Protein AF-A0A6L7LVD8-F1 (afdb_monomer)

Secondary structure (DSSP, 8-state):
--HHHHHHHHHHHHTT--HHHHHHHTTS-HHHHHHHHHHHHTT-

Solvent-accessible surface area (backbone atoms only — not comparable to full-atom values): 2636 Å² total; per-residue (Å²): 127,57,70,68,56,49,53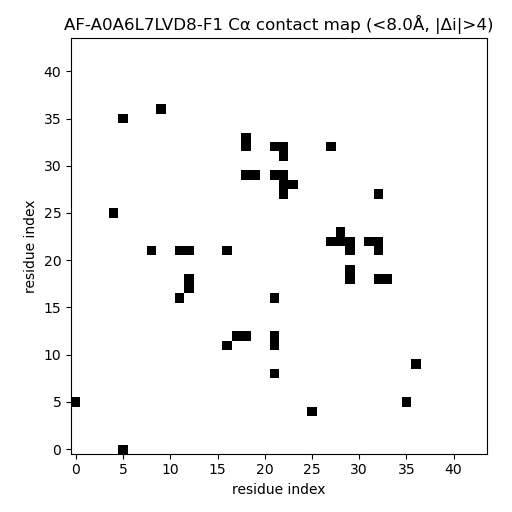,52,50,51,53,43,44,75,73,65,52,50,60,66,58,51,14,60,76,68,73,47,54,48,66,56,52,52,53,54,52,54,63,54,61,75,73,109

Nearest PDB structures (foldseek):
  8b4h-assembly1_A  TM=9.206E-01  e=2.540E-01  Geobacillus stearothermophilus
  4ldz-assembly1_B  TM=8.436E-01  e=3.116E-01  Bacillus subtilis subsp. subtilis str. 168
  3c57-assembly1_A  TM=8.483E-01  e=4.093E-01  Mycobacterium tuberculosis
  3ulq-assembly1_B  TM=7.637E-01  e=1.600E+00  Bacillus subtilis
  7vim-assembly1_A  TM=6.346E-01  e=1.063E+00  Edwardsiella piscicida

pLDDT: mean 87.71, std 10.74, range [48.09, 95.19]

Structure (mmCIF, N/CA/C/O backbone):
data_AF-A0A6L7LVD8-F1
#
_entry.id   AF-A0A6L7LVD8-F1
#
loop_
_atom_site.group_PDB
_atom_site.id
_atom_site.type_symbol
_atom_site.label_atom_id
_atom_site.label_alt_id
_atom_site.label_comp_id
_atom_site.label_asym_id
_atom_site.label_entity_id
_atom_site.label_seq_id
_atom_site.pdbx_PDB_ins_code
_atom_site.Cartn_x
_atom_site.Cartn_y
_atom_site.Cartn_z
_atom_site.occupancy
_atom_site.B_iso_or_equiv
_atom_site.auth_seq_id
_atom_site.auth_comp_id
_atom_site.auth_asym_id
_atom_site.auth_atom_id
_atom_site.pdbx_PDB_model_num
ATOM 1 N N . LEU A 1 1 ? -1.955 5.033 7.473 1.00 78.44 1 LEU A N 1
ATOM 2 C CA . LEU A 1 1 ? -0.552 4.577 7.580 1.00 78.44 1 LEU A CA 1
ATOM 3 C C . LEU A 1 1 ? 0.304 5.728 8.080 1.00 78.44 1 LEU A C 1
ATOM 5 O O . LEU A 1 1 ? 0.178 6.827 7.534 1.00 78.44 1 LEU A O 1
ATOM 9 N N . ASN A 1 2 ? 1.107 5.488 9.117 1.00 89.44 2 ASN A N 1
ATOM 10 C CA . ASN A 1 2 ? 2.121 6.435 9.590 1.00 89.44 2 ASN A CA 1
ATOM 11 C C . ASN A 1 2 ? 3.300 6.511 8.588 1.00 89.44 2 ASN A C 1
ATOM 13 O O . ASN A 1 2 ? 3.245 5.896 7.521 1.00 89.44 2 ASN A O 1
ATOM 17 N N . GLN A 1 3 ? 4.322 7.320 8.875 1.00 85.50 3 GLN A N 1
ATOM 18 C CA . GLN A 1 3 ? 5.446 7.520 7.952 1.00 85.50 3 GLN A CA 1
ATOM 19 C C . GLN A 1 3 ? 6.281 6.244 7.762 1.00 85.50 3 GLN A C 1
ATOM 21 O O . GLN A 1 3 ? 6.519 5.857 6.624 1.00 85.50 3 GLN A O 1
ATOM 26 N N . GLU A 1 4 ? 6.610 5.532 8.840 1.00 89.12 4 GLU A N 1
ATOM 27 C CA . GLU A 1 4 ? 7.349 4.260 8.782 1.00 89.12 4 GLU A CA 1
ATOM 28 C C . GLU A 1 4 ? 6.612 3.194 7.960 1.00 89.12 4 GLU A C 1
ATOM 30 O O . 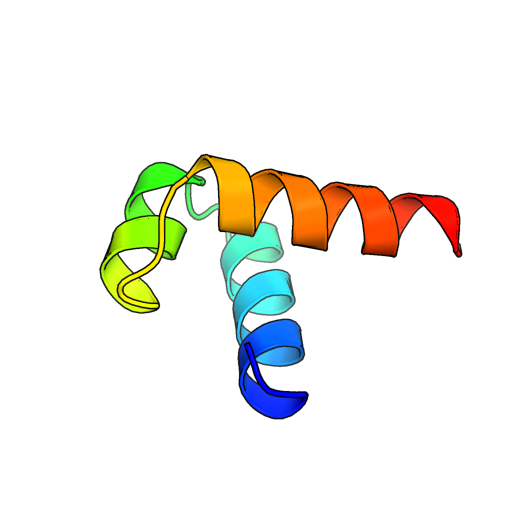GLU A 1 4 ? 7.182 2.571 7.069 1.00 89.12 4 GLU A O 1
ATOM 35 N N . GLN A 1 5 ? 5.303 3.043 8.178 1.00 89.81 5 GLN A N 1
ATOM 36 C CA . GLN A 1 5 ? 4.468 2.102 7.435 1.00 89.81 5 GLN A CA 1
ATOM 37 C C . GLN A 1 5 ? 4.416 2.422 5.940 1.00 89.81 5 GLN A C 1
ATOM 39 O O . GLN A 1 5 ? 4.282 1.510 5.128 1.00 89.81 5 GLN A O 1
ATOM 44 N N . LYS A 1 6 ? 4.488 3.702 5.555 1.00 88.06 6 LYS A N 1
ATOM 45 C CA . LYS A 1 6 ? 4.530 4.091 4.139 1.00 88.06 6 LYS A CA 1
ATOM 46 C C . LYS A 1 6 ? 5.854 3.689 3.496 1.00 88.06 6 LYS A C 1
ATOM 48 O O . LYS A 1 6 ? 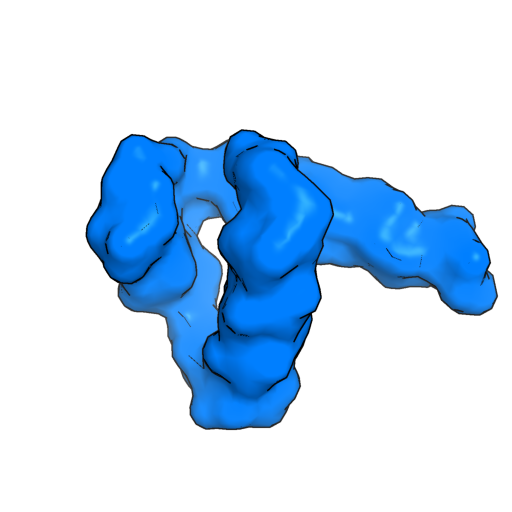5.828 3.216 2.363 1.00 88.06 6 LYS A O 1
ATOM 53 N N . GLU A 1 7 ? 6.963 3.834 4.214 1.00 90.44 7 GLU A N 1
ATOM 54 C CA . GLU A 1 7 ? 8.286 3.422 3.742 1.00 90.44 7 GLU A CA 1
ATOM 55 C C . GLU A 1 7 ? 8.340 1.901 3.545 1.00 90.44 7 GLU A C 1
ATOM 57 O O . GLU A 1 7 ? 8.655 1.422 2.455 1.00 90.44 7 GLU A O 1
ATOM 62 N N . SER A 1 8 ? 7.893 1.132 4.545 1.00 92.19 8 SER A N 1
ATOM 63 C CA . SER A 1 8 ? 7.810 -0.330 4.441 1.00 92.19 8 SER A CA 1
ATOM 64 C C . SER A 1 8 ? 6.873 -0.780 3.318 1.00 92.19 8 SER A C 1
ATOM 66 O O . SER A 1 8 ? 7.158 -1.749 2.620 1.00 92.19 8 SER A O 1
ATOM 68 N N . LEU A 1 9 ? 5.756 -0.077 3.105 1.00 92.75 9 LEU A N 1
ATOM 69 C CA . LEU A 1 9 ? 4.822 -0.379 2.020 1.00 92.75 9 LEU A CA 1
ATOM 70 C C . LEU A 1 9 ? 5.476 -0.202 0.644 1.00 92.75 9 LEU A C 1
ATOM 72 O O . LEU A 1 9 ? 5.241 -1.034 -0.234 1.00 92.75 9 LEU A O 1
ATOM 76 N N . ARG A 1 10 ? 6.300 0.840 0.453 1.00 89.12 10 ARG A N 1
ATOM 77 C CA . ARG A 1 10 ? 7.060 1.050 -0.791 1.00 89.12 10 ARG A CA 1
ATOM 78 C C . ARG A 1 10 ? 8.078 -0.063 -1.012 1.00 89.12 10 ARG A C 1
ATOM 80 O O . ARG A 1 10 ? 8.035 -0.696 -2.060 1.00 89.12 10 ARG A O 1
ATOM 87 N N . GLN A 1 11 ? 8.885 -0.385 -0.002 1.00 92.12 11 GLN A N 1
ATOM 88 C CA . GLN A 1 11 ? 9.872 -1.469 -0.088 1.00 92.12 11 GLN A CA 1
ATOM 89 C C . GLN A 1 11 ? 9.221 -2.819 -0.413 1.00 92.12 11 GLN A C 1
ATOM 91 O O . GLN 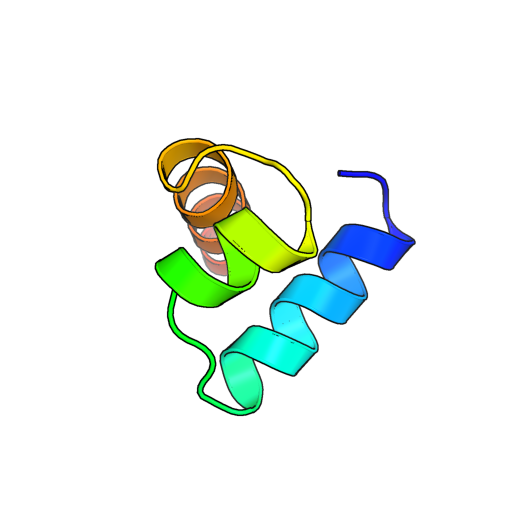A 1 11 ? 9.668 -3.548 -1.293 1.00 92.12 11 GLN A O 1
ATOM 96 N N . LEU A 1 12 ? 8.113 -3.158 0.253 1.00 92.50 12 LEU A N 1
ATOM 97 C CA . LEU A 1 12 ? 7.383 -4.397 -0.024 1.00 92.50 12 LEU A CA 1
ATOM 98 C C . LEU A 1 12 ? 6.788 -4.410 -1.439 1.00 92.50 12 LEU A C 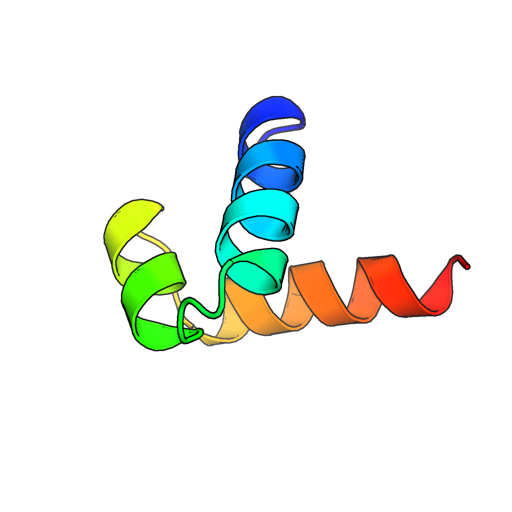1
ATOM 100 O O . LEU A 1 12 ? 6.722 -5.468 -2.067 1.00 92.50 12 LEU A O 1
ATOM 104 N N . ARG A 1 13 ? 6.365 -3.249 -1.953 1.00 91.19 13 ARG A N 1
ATOM 105 C CA . ARG A 1 13 ? 5.873 -3.115 -3.327 1.00 91.19 13 ARG A CA 1
ATOM 106 C C . ARG A 1 13 ? 6.992 -3.303 -4.354 1.00 91.19 13 ARG A C 1
ATOM 108 O O . ARG A 1 13 ? 6.762 -4.004 -5.336 1.00 91.19 13 ARG A O 1
ATOM 115 N N . GLU A 1 14 ? 8.163 -2.719 -4.118 1.00 90.12 14 GLU A N 1
ATOM 116 C CA . GLU A 1 14 ? 9.370 -2.896 -4.941 1.00 90.12 14 GLU A CA 1
ATOM 117 C C . GLU A 1 14 ? 9.843 -4.355 -4.940 1.00 90.12 14 GLU A C 1
ATOM 119 O O . GLU A 1 14 ? 10.180 -4.895 -5.989 1.00 90.12 14 GLU A O 1
ATOM 124 N N . ASN A 1 15 ? 9.716 -5.042 -3.802 1.00 92.62 15 ASN A N 1
ATOM 125 C CA . ASN A 1 15 ? 9.959 -6.482 -3.666 1.00 92.62 15 ASN A CA 1
ATOM 126 C C . ASN A 1 15 ? 8.875 -7.366 -4.322 1.00 92.62 15 ASN A C 1
ATOM 128 O O . ASN A 1 15 ? 8.861 -8.582 -4.136 1.00 92.62 15 ASN A O 1
ATOM 132 N N . GLY A 1 16 ? 7.937 -6.777 -5.069 1.00 93.81 16 GLY A N 1
ATOM 133 C CA . GLY A 1 16 ? 6.951 -7.504 -5.865 1.00 93.81 16 GLY A CA 1
ATOM 134 C C . GLY A 1 16 ? 5.692 -7.935 -5.114 1.00 93.81 16 GLY A C 1
ATOM 135 O O . GLY A 1 16 ? 4.873 -8.658 -5.687 1.00 93.81 16 GLY A O 1
ATOM 136 N N . GLN A 1 17 ? 5.463 -7.488 -3.871 1.00 94.50 17 GLN A N 1
ATOM 137 C CA . GLN A 1 17 ? 4.207 -7.815 -3.195 1.00 94.50 17 GLN A CA 1
ATOM 138 C C . GLN A 1 17 ? 2.996 -7.226 -3.928 1.00 94.50 17 GLN A C 1
ATOM 140 O O . GLN A 1 17 ? 2.975 -6.085 -4.415 1.00 94.50 17 GLN A O 1
ATOM 145 N N . SER A 1 18 ? 1.933 -8.028 -3.981 1.00 93.44 18 SER A N 1
ATOM 146 C CA . SER A 1 18 ? 0.653 -7.604 -4.532 1.00 93.44 18 SER A CA 1
ATOM 147 C C . SER A 1 18 ? -0.069 -6.654 -3.576 1.00 93.44 18 SER A C 1
ATOM 149 O O . SER A 1 18 ? 0.040 -6.756 -2.354 1.00 93.44 18 SER A O 1
ATOM 151 N N . PHE A 1 19 ? -0.924 -5.781 -4.116 1.00 93.06 19 PHE A N 1
ATOM 152 C CA . PHE A 1 19 ? -1.757 -4.893 -3.294 1.00 93.06 19 PHE A CA 1
ATOM 153 C C . PHE A 1 19 ? -2.634 -5.644 -2.279 1.00 93.06 19 PHE A C 1
ATOM 155 O O . PHE A 1 19 ? -2.989 -5.079 -1.250 1.00 93.06 19 PHE A O 1
ATOM 162 N N . ARG A 1 20 ? -3.004 -6.902 -2.568 1.00 93.94 20 ARG A N 1
ATOM 163 C CA . ARG A 1 20 ? -3.793 -7.742 -1.656 1.00 93.94 20 ARG A CA 1
ATOM 164 C C . ARG A 1 20 ? -2.969 -8.182 -0.447 1.00 93.94 20 ARG A C 1
ATOM 166 O O . ARG A 1 20 ? -3.476 -8.106 0.664 1.00 93.94 20 ARG 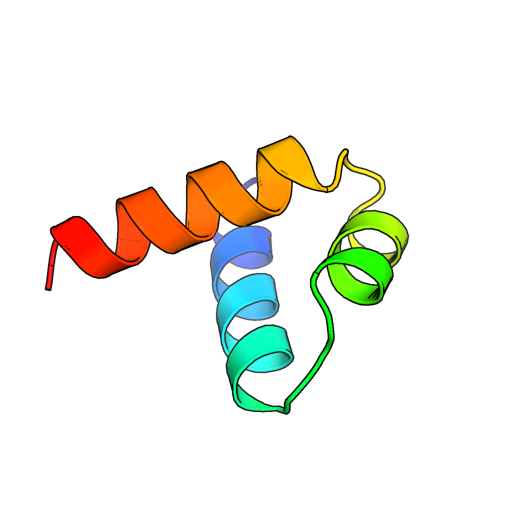A O 1
ATOM 173 N N . GLN A 1 21 ? -1.724 -8.605 -0.666 1.00 94.31 21 GLN A N 1
ATOM 174 C CA . GLN A 1 21 ? -0.811 -8.970 0.420 1.00 94.31 21 GLN A CA 1
ATOM 175 C C . GLN A 1 21 ? -0.508 -7.752 1.288 1.00 94.31 21 GLN A C 1
ATOM 177 O O . GLN A 1 21 ? -0.683 -7.818 2.495 1.00 94.31 21 GLN A O 1
ATOM 182 N N . LEU A 1 22 ? -0.197 -6.607 0.675 1.00 94.44 22 LEU A N 1
ATOM 183 C CA . LEU A 1 22 ? 0.022 -5.355 1.404 1.00 94.44 22 LEU A CA 1
ATOM 184 C C . LEU A 1 22 ? -1.202 -4.964 2.248 1.00 94.44 22 LEU A C 1
ATOM 186 O O . LEU A 1 22 ? -1.071 -4.637 3.421 1.00 94.44 22 LEU A O 1
ATOM 190 N N . ALA A 1 23 ? -2.406 -5.042 1.681 1.00 95.19 23 ALA A N 1
ATOM 191 C CA . ALA A 1 23 ? -3.643 -4.758 2.407 1.00 95.19 23 ALA A CA 1
ATOM 192 C C . ALA A 1 23 ? -3.796 -5.635 3.665 1.00 95.19 23 ALA A C 1
ATOM 194 O O . ALA A 1 23 ? -4.143 -5.126 4.729 1.00 95.19 23 ALA A O 1
ATOM 195 N N . GLN A 1 24 ? -3.476 -6.928 3.559 1.00 95.06 24 GLN A N 1
ATOM 196 C CA . GLN A 1 24 ? -3.491 -7.858 4.691 1.00 95.06 24 GLN A CA 1
ATOM 197 C C . GLN A 1 24 ? -2.393 -7.535 5.712 1.00 95.06 24 GLN A C 1
ATOM 199 O O . GLN A 1 24 ? -2.695 -7.412 6.894 1.00 95.06 24 GLN A O 1
ATOM 204 N N . THR A 1 25 ? -1.153 -7.325 5.262 1.00 93.50 25 THR A N 1
ATOM 205 C CA . THR A 1 25 ? 0.000 -7.004 6.118 1.00 93.50 25 THR A CA 1
ATOM 206 C C . THR A 1 25 ? -0.235 -5.750 6.954 1.00 93.50 25 THR A C 1
ATOM 208 O O . THR A 1 25 ? 0.083 -5.718 8.138 1.00 93.50 25 THR A O 1
ATOM 211 N N . PHE A 1 26 ? -0.819 -4.715 6.352 1.00 91.44 26 PHE A N 1
ATOM 212 C CA . PHE A 1 26 ? -1.071 -3.443 7.024 1.00 91.44 26 PHE A CA 1
ATOM 213 C C . PHE A 1 26 ? -2.466 -3.353 7.660 1.00 91.44 26 PHE A C 1
ATOM 215 O O . PHE A 1 26 ? -2.800 -2.306 8.209 1.00 91.44 26 PHE A O 1
ATOM 222 N N . ASN A 1 27 ? -3.274 -4.417 7.584 1.00 94.56 27 ASN A N 1
ATOM 223 C CA . ASN A 1 27 ? -4.665 -4.459 8.039 1.00 94.56 27 ASN A CA 1
ATOM 224 C C . ASN A 1 27 ? -5.502 -3.255 7.554 1.00 94.56 27 ASN A C 1
ATOM 226 O O . ASN A 1 27 ? -6.205 -2.592 8.316 1.00 94.56 27 ASN A O 1
ATOM 230 N N . VAL A 1 28 ? -5.390 -2.936 6.265 1.00 93.50 28 VAL A N 1
ATOM 231 C CA . VAL A 1 28 ? -6.128 -1.844 5.617 1.00 93.50 28 VAL A CA 1
ATOM 232 C C . VAL A 1 28 ? -6.760 -2.319 4.320 1.00 93.50 28 VAL A C 1
ATOM 234 O O . VAL A 1 28 ? -6.409 -3.354 3.762 1.00 93.50 28 VAL A O 1
ATOM 237 N N . SER A 1 29 ? -7.692 -1.535 3.787 1.00 94.88 29 SER A N 1
ATOM 238 C CA . SER A 1 29 ? -8.316 -1.869 2.510 1.00 94.88 29 SER A CA 1
ATOM 239 C C . SER A 1 29 ? -7.326 -1.783 1.337 1.00 94.88 29 SER A C 1
ATOM 241 O O . SER A 1 29 ? -6.417 -0.947 1.305 1.00 94.88 29 SER A O 1
ATOM 243 N N . LYS A 1 30 ? -7.550 -2.598 0.300 1.00 93.94 30 LYS A N 1
ATOM 244 C CA . LYS A 1 30 ? -6.785 -2.532 -0.958 1.00 93.94 30 LYS A CA 1
ATOM 245 C C . LYS A 1 30 ? -6.849 -1.138 -1.598 1.00 93.94 30 LYS A C 1
ATOM 247 O O . LYS A 1 30 ? -5.856 -0.665 -2.144 1.00 93.94 30 LYS A O 1
ATOM 252 N N . THR A 1 31 ? -7.998 -0.467 -1.523 1.00 93.94 31 THR A N 1
ATOM 253 C CA . THR A 1 31 ? -8.180 0.899 -2.038 1.00 93.94 31 THR A CA 1
ATOM 254 C C . THR A 1 31 ? -7.338 1.914 -1.268 1.00 93.94 31 THR A C 1
ATOM 256 O O . THR A 1 31 ? -6.763 2.809 -1.886 1.00 93.94 31 THR A O 1
ATOM 259 N N . THR A 1 32 ? -7.178 1.742 0.049 1.00 93.56 32 THR A N 1
ATOM 260 C CA . THR A 1 32 ? -6.253 2.538 0.869 1.00 93.56 32 THR A CA 1
ATOM 261 C C . THR A 1 32 ? -4.812 2.401 0.369 1.00 93.56 32 THR A C 1
ATOM 263 O O . THR A 1 32 ? -4.155 3.416 0.147 1.00 93.56 32 THR A O 1
ATOM 266 N N . ILE A 1 33 ? -4.340 1.173 0.119 1.00 94.19 33 ILE A N 1
ATOM 267 C CA . ILE A 1 33 ? -2.992 0.911 -0.421 1.00 94.19 33 ILE A CA 1
ATOM 268 C C . ILE A 1 33 ? -2.792 1.600 -1.780 1.00 94.19 33 ILE A C 1
ATOM 270 O O . ILE A 1 33 ? -1.817 2.325 -1.968 1.00 94.19 33 ILE A O 1
ATOM 274 N N . ILE A 1 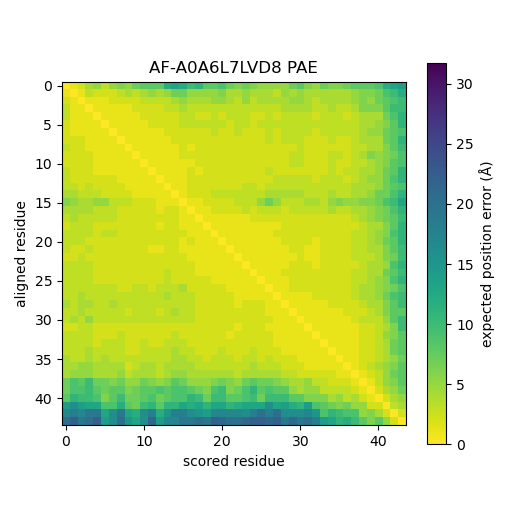34 ? -3.733 1.421 -2.716 1.00 91.62 34 ILE A N 1
ATOM 275 C CA . ILE A 1 34 ? -3.655 2.008 -4.067 1.00 91.62 34 ILE A CA 1
ATOM 276 C C . ILE A 1 34 ? -3.606 3.536 -4.001 1.00 91.62 34 ILE A C 1
ATOM 278 O O . ILE A 1 34 ? -2.801 4.157 -4.693 1.00 91.62 34 ILE A O 1
ATOM 282 N N . ARG A 1 35 ? -4.451 4.151 -3.164 1.00 91.12 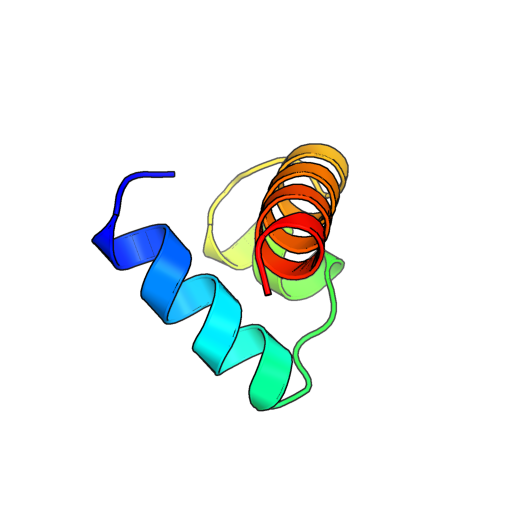35 ARG A N 1
ATOM 283 C CA . ARG A 1 35 ? -4.477 5.607 -2.992 1.00 91.12 35 ARG A CA 1
ATOM 284 C C . ARG A 1 35 ? -3.132 6.131 -2.498 1.00 91.12 35 ARG A C 1
ATOM 286 O O . ARG A 1 35 ? -2.661 7.140 -3.011 1.00 91.12 35 ARG A O 1
ATOM 293 N N . TYR A 1 36 ? -2.514 5.452 -1.532 1.00 87.50 36 TYR A N 1
ATOM 294 C CA . TYR A 1 36 ? -1.209 5.858 -1.011 1.00 87.50 36 TYR A CA 1
ATOM 295 C C . TYR A 1 36 ? -0.094 5.742 -2.049 1.00 87.50 36 TYR A C 1
ATOM 297 O O . TYR A 1 36 ? 0.709 6.664 -2.159 1.00 87.50 36 TYR A O 1
ATOM 305 N N . LEU A 1 37 ? -0.064 4.654 -2.818 1.00 85.88 37 LEU A N 1
ATOM 306 C CA . LEU A 1 37 ? 0.955 4.454 -3.850 1.00 85.88 37 LEU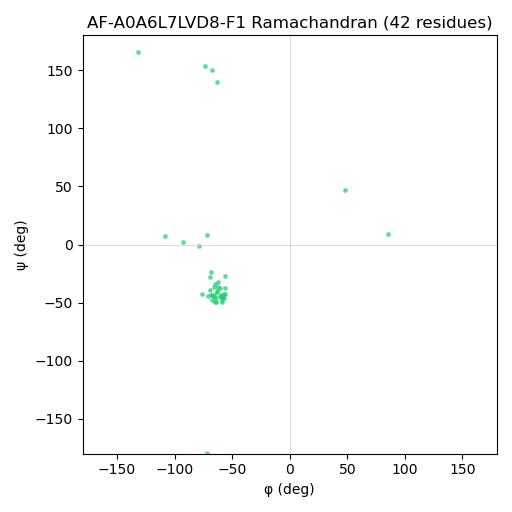 A CA 1
ATOM 307 C C . LEU A 1 37 ? 0.808 5.454 -5.005 1.00 85.88 37 LEU A C 1
ATOM 309 O O . LEU A 1 37 ? 1.784 6.093 -5.376 1.00 85.88 37 LEU A O 1
ATOM 313 N N . ARG A 1 38 ? -0.414 5.711 -5.485 1.00 86.31 38 ARG A N 1
ATOM 314 C CA . ARG A 1 38 ? -0.647 6.717 -6.540 1.00 86.31 38 ARG A CA 1
ATOM 315 C C . ARG A 1 38 ? -0.276 8.139 -6.118 1.00 86.31 38 ARG A C 1
ATOM 317 O O . ARG A 1 38 ? 0.282 8.893 -6.909 1.00 86.31 38 ARG A O 1
ATOM 324 N N . LEU A 1 39 ? -0.590 8.518 -4.877 1.00 79.69 39 LEU A N 1
ATOM 325 C CA . LEU A 1 39 ? -0.216 9.830 -4.328 1.00 79.69 39 LEU A CA 1
ATOM 326 C C . LEU A 1 39 ? 1.298 9.975 -4.127 1.00 79.69 39 LEU A C 1
ATOM 328 O O . LEU A 1 39 ? 1.794 11.096 -4.063 1.00 79.69 39 LEU A O 1
ATOM 332 N N . ALA A 1 40 ? 2.021 8.863 -3.986 1.00 71.25 40 ALA A N 1
ATOM 333 C CA . ALA A 1 40 ? 3.474 8.868 -3.906 1.00 71.25 40 ALA A CA 1
ATOM 334 C C . ALA A 1 40 ? 4.118 9.076 -5.286 1.00 71.25 40 ALA A C 1
ATOM 336 O O . ALA A 1 40 ? 5.043 9.871 -5.390 1.00 71.25 40 ALA A O 1
ATOM 337 N N . GLU A 1 41 ? 3.603 8.419 -6.327 1.00 65.94 41 GLU A N 1
ATOM 338 C CA . GLU A 1 41 ? 4.126 8.505 -7.703 1.00 65.94 41 GLU A CA 1
ATOM 339 C C . GLU A 1 41 ? 3.885 9.872 -8.363 1.00 65.94 41 GLU A C 1
ATOM 341 O O . GLU A 1 41 ? 4.676 10.310 -9.185 1.00 65.94 41 GLU A O 1
ATOM 346 N N . SER A 1 42 ? 2.827 10.590 -7.976 1.00 61.91 42 SER A N 1
ATOM 347 C CA . SER A 1 42 ? 2.502 11.919 -8.530 1.00 61.91 42 SER A CA 1
ATOM 348 C C . SER A 1 42 ? 3.342 13.068 -7.949 1.00 61.91 42 SER A C 1
ATOM 350 O O . SER A 1 42 ? 3.161 14.218 -8.342 1.00 61.91 42 SER A O 1
ATOM 352 N N . LYS A 1 43 ? 4.247 12.775 -7.007 1.00 55.34 43 LYS A N 1
ATOM 353 C CA . LYS A 1 43 ? 5.189 13.742 -6.421 1.00 55.34 43 LYS A CA 1
ATOM 354 C C . LYS A 1 43 ? 6.644 13.538 -6.864 1.00 55.34 43 LYS A C 1
ATOM 356 O O . LYS A 1 43 ? 7.514 14.190 -6.289 1.00 55.34 43 LYS A O 1
ATOM 361 N N . SER A 1 44 ? 6.902 12.639 -7.813 1.00 48.09 44 SER A N 1
ATOM 362 C CA . SER A 1 44 ? 8.248 12.360 -8.323 1.00 48.09 44 SER A CA 1
ATOM 363 C C . SER A 1 44 ? 8.507 12.991 -9.680 1.00 48.09 44 SER A C 1
ATOM 365 O O . SER A 1 44 ? 7.528 13.241 -10.416 1.00 48.09 44 SER A O 1
#

Foldseek 3Di:
DDPVLLVVLVVVVVVPDDLVVSCVVVVHDSVVSVVSVVVVVVVD

Radius of gyration: 9.48 Å; Cα contacts (8 Å, |Δi|>4): 24; chains: 1; bounding box: 18×23×18 Å

Mean predicted aligned error: 3.81 Å

Sequence (44 aa):
LNQEQKESLRQLRENGQSFRQLAQTFNVSKTTIIRYLRLAESKS